Protein AF-A0A7J7EW12-F1 (afdb_monomer)

Solvent-accessible surface area (backbone atoms only — not comparable to full-atom values): 10473 Å² total; per-residue (Å²): 138,81,88,83,61,74,40,79,44,78,46,75,41,76,65,85,26,49,61,55,77,40,38,69,64,54,49,54,51,51,55,49,51,43,42,74,76,42,49,90,53,34,84,78,59,42,74,44,62,75,74,60,90,66,86,62,89,68,72,79,89,48,50,25,36,39,38,71,38,36,56,59,68,13,66,52,30,53,52,49,30,52,51,55,51,52,50,38,35,76,69,68,76,42,56,82,85,65,66,48,70,67,52,50,51,65,52,31,92,54,53,97,58,79,62,53,65,69,43,81,43,60,37,89,68,96,65,71,77,54,61,41,72,81,50,50,81,80,35,44,75,47,77,39,75,52,71,77,85,64,46,71,65,59,54,51,50,51,50,52,54,56,74,70,59,82,88,59,89,89,109

Foldseek 3Di:
DDPQAAEEAEAEDAPVLVCVVCVVVVVVVVLVVLCVVQPVCSVVADEAEPPDPPPDPPPCPGSYYYYYDYLCLFPVQLVVLVVVVVVCVVVVVDPPVVDDPVSSCCSRPCPVPAQAQEDEAEADDPDPSRPHPPRCPNHHYHYDHHPPPDDPVNVVVSVVVSVPDDDPVVD

pLDDT: mean 84.49, std 16.4, range [31.95, 98.5]

Radius of gyration: 18.25 Å; Cα contacts (8 Å, |Δi|>4): 169; chains: 1; bounding box: 38×42×54 Å

Nearest PDB structures (foldseek):
  7pb1-assembly1_B-2  TM=9.893E-01  e=2.684E-19  Homo sapiens
  6z1n-assembly1_B-2  TM=9.311E-01  e=7.188E-20  Homo sapiens
  7pax-assembly1_B-2  TM=9.287E-01  e=6.730E-20  Homo sapiens
  7pay-assembly1_B-2  TM=7.972E-01  e=4.841E-20  Homo sapiens
  6w2l-assembly1_B  TM=7.895E-01  e=1.140E-19  Homo sapiens

Organism: Diceros bicornis minor (NCBI:txid77932)

Structure (mmCIF, N/CA/C/O backbone):
data_AF-A0A7J7EW12-F1
#
_entry.id   AF-A0A7J7EW12-F1
#
loop_
_atom_site.group_PDB
_atom_site.id
_atom_site.type_symbol
_atom_site.label_atom_id
_atom_site.label_alt_id
_atom_site.label_comp_id
_atom_site.label_asym_id
_atom_site.label_entity_id
_atom_site.label_seq_id
_atom_site.pdbx_PDB_ins_code
_atom_site.Cartn_x
_atom_site.Cartn_y
_atom_site.Cartn_z
_atom_site.occupancy
_atom_site.B_iso_or_equiv
_atom_site.auth_seq_id
_atom_site.auth_comp_id
_atom_site.auth_asym_id
_atom_site.auth_atom_id
_atom_site.pdbx_PDB_model_num
ATOM 1 N N . MET A 1 1 ? -5.286 -2.750 -27.366 1.00 31.95 1 MET A N 1
ATOM 2 C CA . MET A 1 1 ? -5.879 -3.267 -26.116 1.00 31.95 1 MET A CA 1
ATOM 3 C C . MET A 1 1 ? -5.507 -2.264 -25.035 1.00 31.95 1 MET A C 1
ATOM 5 O O . MET A 1 1 ? -4.335 -2.142 -24.722 1.00 31.95 1 MET A O 1
ATOM 9 N N . GLN A 1 2 ? -6.442 -1.400 -24.645 1.00 33.91 2 GLN A N 1
ATOM 10 C CA . GLN A 1 2 ? -6.168 -0.205 -23.838 1.00 33.91 2 GLN A CA 1
ATOM 11 C C . GLN A 1 2 ? -6.484 -0.556 -22.382 1.00 33.91 2 GLN A C 1
ATOM 13 O O . GLN A 1 2 ? -7.635 -0.859 -22.076 1.00 33.91 2 GLN A O 1
ATOM 18 N N . CYS A 1 3 ? -5.473 -0.602 -21.513 1.00 36.97 3 CYS A N 1
ATOM 19 C CA . CYS A 1 3 ? -5.671 -0.882 -20.091 1.00 36.97 3 CYS A CA 1
ATOM 20 C C . CYS A 1 3 ? -6.314 0.359 -19.446 1.00 36.97 3 CYS A C 1
ATOM 22 O O . CYS A 1 3 ? -5.618 1.283 -19.043 1.00 36.97 3 CYS A O 1
ATOM 24 N N . LYS A 1 4 ? -7.651 0.431 -19.456 1.00 48.06 4 LYS A N 1
ATOM 25 C CA . LYS A 1 4 ? -8.460 1.480 -18.808 1.00 48.06 4 LYS A CA 1
ATOM 26 C C . LYS A 1 4 ? -8.907 1.022 -17.416 1.00 48.06 4 LYS A C 1
ATOM 28 O O . LYS A 1 4 ? -10.102 0.985 -17.137 1.00 48.06 4 LYS A O 1
ATOM 33 N N . VAL A 1 5 ? -7.975 0.593 -16.573 1.00 52.75 5 VAL A N 1
ATOM 34 C CA . VAL A 1 5 ? -8.303 0.270 -15.179 1.00 52.75 5 VAL A CA 1
ATOM 35 C C . VAL A 1 5 ? -7.921 1.480 -14.333 1.00 52.75 5 VAL A C 1
ATOM 37 O O . VAL A 1 5 ? -6.742 1.844 -14.357 1.00 52.75 5 VAL A O 1
ATOM 40 N N . PRO A 1 6 ? -8.874 2.109 -13.617 1.00 60.44 6 PRO A N 1
ATOM 41 C CA . PRO A 1 6 ? -8.570 3.090 -12.588 1.00 60.44 6 PRO A CA 1
ATOM 42 C C . PRO A 1 6 ? -7.488 2.543 -11.661 1.00 60.44 6 PRO A C 1
ATOM 44 O O . PRO A 1 6 ? -7.727 1.562 -10.963 1.00 60.44 6 PRO A O 1
ATOM 47 N N . SER A 1 7 ? -6.278 3.096 -11.725 1.00 68.69 7 SER A N 1
ATOM 48 C CA . SER A 1 7 ? -5.121 2.523 -11.029 1.00 68.69 7 SER A CA 1
ATOM 49 C C . SER A 1 7 ? -4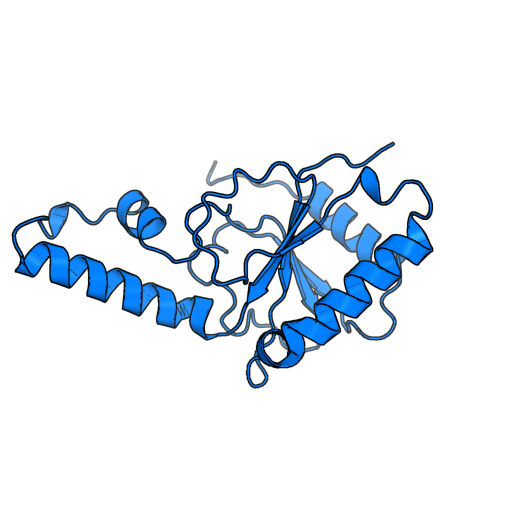.658 3.461 -9.927 1.00 68.69 7 SER A C 1
ATOM 51 O O . SER A 1 7 ? -4.277 4.599 -10.199 1.00 68.69 7 SER A O 1
ATOM 53 N N . ILE A 1 8 ? -4.667 2.981 -8.686 1.00 74.6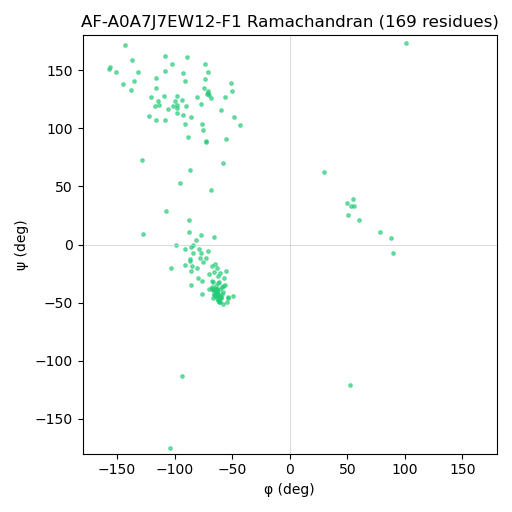9 8 ILE A N 1
ATOM 54 C CA . ILE A 1 8 ? -4.089 3.696 -7.548 1.00 74.69 8 ILE A CA 1
ATOM 55 C C . ILE A 1 8 ? -2.694 3.132 -7.308 1.00 74.69 8 ILE A C 1
ATOM 57 O O . ILE A 1 8 ? -2.519 1.950 -7.021 1.00 74.69 8 ILE A O 1
ATOM 61 N N . ILE A 1 9 ? -1.689 3.988 -7.462 1.00 80.31 9 ILE A N 1
ATOM 62 C CA . ILE A 1 9 ? -0.282 3.630 -7.352 1.00 80.31 9 ILE A CA 1
ATOM 63 C C . ILE A 1 9 ? 0.249 4.163 -6.029 1.00 80.31 9 ILE A C 1
ATOM 65 O O . ILE A 1 9 ? 0.340 5.372 -5.810 1.00 80.31 9 ILE A O 1
ATOM 69 N N . TYR A 1 10 ? 0.660 3.247 -5.162 1.00 79.38 10 TYR A N 1
ATOM 70 C CA . TYR A 1 10 ? 1.349 3.581 -3.927 1.00 79.38 10 TYR A CA 1
ATOM 71 C C . TYR A 1 10 ? 2.857 3.541 -4.150 1.00 79.38 10 TYR A C 1
ATOM 73 O O . TYR A 1 10 ? 3.403 2.516 -4.557 1.00 79.38 10 TYR A O 1
ATOM 81 N N . THR A 1 11 ? 3.550 4.639 -3.858 1.00 80.50 11 THR A N 1
ATOM 82 C CA . THR A 1 11 ? 5.019 4.663 -3.863 1.00 80.50 11 THR A CA 1
ATOM 83 C C . THR A 1 11 ? 5.526 4.767 -2.435 1.00 80.50 11 THR A C 1
ATOM 85 O O . THR A 1 11 ? 5.085 5.622 -1.680 1.00 80.50 11 THR A O 1
ATOM 88 N N . TYR A 1 12 ? 6.433 3.879 -2.029 1.00 83.88 12 TYR A N 1
ATOM 89 C CA . TYR A 1 12 ? 6.916 3.804 -0.651 1.00 83.88 12 TYR A CA 1
ATOM 90 C C . TYR A 1 12 ? 8.427 3.655 -0.609 1.00 83.88 12 TYR A C 1
ATOM 92 O O . TYR A 1 12 ? 9.022 2.919 -1.396 1.00 83.88 12 TYR A O 1
ATOM 100 N N . ASN A 1 13 ? 9.047 4.333 0.350 1.00 83.00 13 ASN A N 1
ATOM 101 C CA . ASN A 1 13 ? 10.457 4.170 0.652 1.00 83.00 13 ASN A CA 1
ATOM 102 C C . ASN A 1 13 ? 10.695 4.324 2.159 1.00 83.00 13 ASN A C 1
ATOM 104 O O . ASN A 1 13 ? 10.115 5.201 2.801 1.00 83.00 13 ASN A O 1
ATOM 108 N N . ILE A 1 14 ? 11.553 3.459 2.711 1.00 76.06 14 ILE A N 1
ATOM 109 C CA . ILE A 1 14 ? 11.878 3.451 4.142 1.00 76.06 14 ILE A CA 1
ATOM 110 C C . ILE A 1 14 ? 12.900 4.530 4.522 1.00 76.06 14 ILE A C 1
ATOM 112 O O . ILE A 1 14 ? 12.890 5.018 5.652 1.00 76.06 14 ILE A O 1
ATOM 116 N N . ASP A 1 15 ? 13.773 4.919 3.591 1.00 74.12 15 ASP A N 1
ATOM 117 C CA . ASP A 1 15 ? 14.884 5.820 3.863 1.00 74.12 15 ASP A CA 1
ATOM 118 C C . ASP A 1 15 ? 14.363 7.242 4.013 1.00 74.12 15 ASP A C 1
ATOM 120 O O . ASP A 1 15 ? 14.109 7.956 3.046 1.00 74.12 15 ASP A O 1
ATOM 124 N N . GLN A 1 16 ? 14.196 7.656 5.268 1.00 64.38 16 GLN A N 1
ATOM 125 C CA . GLN A 1 16 ? 13.886 9.028 5.667 1.00 64.38 16 GLN A CA 1
ATOM 126 C C . GLN A 1 16 ? 12.703 9.673 4.921 1.00 64.38 16 GLN A C 1
ATOM 128 O O . GLN A 1 16 ? 12.655 10.898 4.785 1.00 64.38 16 GLN A O 1
ATOM 133 N N . SER A 1 17 ? 11.766 8.873 4.413 1.00 71.56 17 SER A N 1
ATOM 134 C CA . SER A 1 17 ? 10.662 9.363 3.589 1.00 71.56 17 SER A CA 1
ATOM 135 C C . SER A 1 17 ? 11.155 10.177 2.377 1.00 71.56 17 SER A C 1
ATOM 137 O O . SER A 1 17 ? 10.552 11.197 2.045 1.00 71.56 17 SER A O 1
ATOM 139 N N . ILE A 1 18 ? 12.257 9.770 1.722 1.00 82.62 18 ILE A N 1
ATOM 140 C CA . ILE A 1 18 ? 12.872 10.504 0.595 1.00 82.62 18 ILE A CA 1
ATOM 141 C C . ILE A 1 18 ? 11.835 10.885 -0.462 1.00 82.62 18 ILE A C 1
ATOM 143 O O . ILE A 1 18 ? 11.837 12.033 -0.907 1.00 82.62 18 ILE A O 1
ATOM 147 N N . PHE A 1 19 ? 10.929 9.974 -0.832 1.00 81.88 19 PHE A N 1
ATOM 148 C CA . PHE A 1 19 ? 9.884 10.290 -1.805 1.00 81.88 19 PHE A CA 1
ATOM 149 C C . PHE A 1 19 ? 8.904 11.345 -1.290 1.00 81.88 19 PHE A C 1
ATOM 151 O O . PHE A 1 19 ? 8.624 12.291 -2.018 1.00 81.88 19 PHE A O 1
ATOM 158 N N . LYS A 1 20 ? 8.452 11.272 -0.028 1.00 80.38 20 LYS A N 1
ATOM 159 C CA . LYS A 1 20 ? 7.607 12.334 0.548 1.00 80.38 20 LYS A CA 1
ATOM 160 C C . LYS A 1 20 ? 8.340 13.679 0.617 1.00 80.38 20 LYS A C 1
ATOM 162 O O . LYS A 1 20 ? 7.759 14.706 0.287 1.00 80.38 20 LYS A O 1
ATOM 167 N N . ARG A 1 21 ? 9.622 13.694 1.000 1.00 83.81 21 ARG A N 1
ATOM 168 C CA . ARG A 1 21 ? 10.435 14.926 1.080 1.00 83.81 21 ARG A CA 1
ATOM 169 C C . ARG A 1 21 ? 10.707 15.552 -0.284 1.00 83.81 21 ARG A C 1
ATOM 171 O O . ARG A 1 21 ? 10.836 16.765 -0.379 1.00 83.81 21 ARG A O 1
ATOM 178 N N . ASN A 1 22 ? 10.802 14.729 -1.325 1.00 85.12 22 ASN A N 1
ATOM 179 C CA . ASN A 1 22 ? 11.052 15.154 -2.699 1.00 85.12 22 ASN A CA 1
ATOM 180 C C . ASN A 1 22 ? 9.794 15.027 -3.568 1.00 85.12 22 ASN A C 1
ATOM 182 O O . ASN A 1 22 ? 9.918 14.804 -4.772 1.00 85.12 22 ASN A O 1
ATOM 186 N N . ASN A 1 23 ? 8.601 15.153 -2.970 1.00 81.81 23 ASN A N 1
ATOM 187 C CA . ASN A 1 23 ? 7.342 14.923 -3.672 1.00 81.81 23 ASN A CA 1
ATOM 188 C C . ASN A 1 23 ? 7.254 15.790 -4.934 1.00 81.81 23 ASN A C 1
ATOM 190 O O . ASN A 1 23 ? 7.081 15.243 -6.008 1.00 81.81 23 ASN A O 1
ATOM 194 N N . SER A 1 24 ? 7.514 17.101 -4.857 1.00 82.75 24 SER A N 1
ATOM 195 C CA . SER A 1 24 ? 7.482 17.991 -6.035 1.00 82.75 24 SER A CA 1
ATOM 196 C C . SER A 1 24 ? 8.367 17.511 -7.188 1.00 82.75 24 SER A C 1
ATOM 198 O O . SER A 1 24 ? 7.917 17.429 -8.321 1.00 82.75 24 SER A O 1
ATOM 200 N N . ARG A 1 25 ? 9.604 17.099 -6.904 1.00 88.25 25 ARG A N 1
ATOM 201 C CA . ARG A 1 25 ? 10.522 16.603 -7.936 1.00 88.25 25 ARG A CA 1
ATOM 202 C C . ARG A 1 25 ? 10.055 15.277 -8.545 1.00 88.25 25 ARG A C 1
ATOM 204 O O . ARG A 1 25 ? 10.239 15.061 -9.739 1.00 88.25 25 ARG A O 1
ATOM 211 N N . LEU A 1 26 ? 9.490 14.383 -7.731 1.00 86.56 26 LEU A N 1
ATOM 212 C CA . LEU A 1 26 ? 8.899 13.134 -8.218 1.00 86.56 26 LEU A CA 1
ATOM 213 C C . LEU A 1 26 ? 7.709 13.428 -9.141 1.00 86.56 26 LEU A C 1
ATOM 215 O O . LEU A 1 26 ? 7.589 12.826 -10.203 1.00 86.56 26 LEU A O 1
ATOM 219 N N . MET A 1 27 ? 6.870 14.383 -8.748 1.00 82.19 27 MET A N 1
ATOM 220 C CA . MET A 1 27 ? 5.700 14.828 -9.503 1.00 82.19 27 MET A CA 1
ATOM 221 C C . MET A 1 27 ? 6.094 15.412 -10.855 1.00 82.19 27 MET A C 1
ATOM 223 O O . MET A 1 27 ? 5.555 14.998 -11.879 1.00 82.19 27 MET A O 1
ATOM 227 N N . ASP A 1 28 ? 7.064 16.326 -10.859 1.00 86.50 28 ASP A N 1
ATOM 228 C CA . ASP A 1 28 ? 7.556 16.975 -12.071 1.00 86.50 28 ASP A CA 1
ATOM 229 C C . ASP A 1 28 ? 8.091 15.941 -13.069 1.00 86.50 28 ASP A C 1
ATOM 231 O O . ASP A 1 28 ? 7.784 16.012 -14.260 1.00 86.50 28 ASP A O 1
ATOM 235 N N . GLU A 1 29 ? 8.839 14.935 -12.597 1.00 89.44 29 GLU A N 1
ATOM 236 C CA . GLU A 1 29 ? 9.350 13.882 -13.478 1.00 89.44 29 GLU A CA 1
ATOM 237 C C . GLU A 1 29 ? 8.231 12.960 -13.984 1.00 89.44 29 GLU A C 1
ATOM 239 O O . GLU A 1 29 ? 8.247 12.594 -15.156 1.00 89.44 29 GLU A O 1
ATOM 244 N N . ILE A 1 30 ? 7.224 12.622 -13.166 1.00 85.38 30 ILE A N 1
ATOM 245 C CA . ILE A 1 30 ? 6.073 11.822 -13.626 1.00 85.38 30 ILE A CA 1
ATOM 246 C C . ILE A 1 30 ? 5.301 12.565 -14.720 1.00 85.38 30 ILE A C 1
ATOM 248 O O . ILE A 1 30 ? 5.012 11.980 -15.764 1.00 85.38 30 ILE A O 1
ATOM 252 N N . LEU A 1 31 ? 4.989 13.846 -14.508 1.00 83.94 31 LEU A N 1
ATOM 253 C CA . LEU A 1 31 ? 4.258 14.661 -15.482 1.00 83.94 31 LEU A CA 1
ATOM 254 C C . LEU A 1 31 ? 5.052 14.828 -16.782 1.00 83.94 31 LEU A C 1
ATOM 256 O O . LEU A 1 31 ? 4.496 14.702 -17.873 1.00 83.94 31 LEU A O 1
ATOM 260 N N . LYS A 1 32 ? 6.367 15.037 -16.674 1.00 88.38 32 LYS A N 1
ATOM 261 C CA . LYS A 1 32 ? 7.270 15.091 -17.825 1.00 88.38 32 LYS A CA 1
ATOM 262 C C . LYS A 1 32 ? 7.274 13.773 -18.608 1.00 88.38 32 LYS A C 1
ATOM 264 O O . LYS A 1 32 ? 7.077 13.797 -19.819 1.00 88.38 32 LYS A O 1
ATOM 269 N N . GLN A 1 33 ? 7.430 12.629 -17.937 1.00 87.31 33 GLN A N 1
ATOM 270 C CA . GLN A 1 33 ? 7.411 11.312 -18.589 1.00 87.31 33 GLN A CA 1
ATOM 271 C C . GLN A 1 33 ? 6.051 11.006 -19.235 1.00 87.31 33 GLN A C 1
ATOM 273 O O . GLN A 1 33 ? 5.997 10.466 -20.339 1.00 87.31 33 GLN A O 1
ATOM 278 N N . GLN A 1 34 ? 4.939 11.389 -18.597 1.00 82.88 34 GLN A N 1
ATOM 279 C CA . GLN A 1 34 ? 3.608 11.274 -19.202 1.00 82.88 34 GLN A CA 1
ATOM 280 C C . GLN A 1 34 ? 3.503 12.087 -20.491 1.00 82.88 34 GLN A C 1
ATOM 282 O O . GLN A 1 34 ? 3.014 11.573 -21.496 1.00 82.88 34 GLN A O 1
ATOM 287 N N . GLN A 1 35 ? 3.992 13.328 -20.489 1.00 84.38 35 GLN A N 1
ATOM 288 C CA . GLN A 1 35 ? 3.980 14.172 -21.679 1.00 84.38 35 GLN A CA 1
ATOM 289 C C . GLN A 1 35 ? 4.861 13.600 -22.800 1.00 84.38 35 GLN A C 1
ATOM 291 O O . GLN A 1 35 ? 4.438 13.592 -23.956 1.00 84.38 35 GLN A O 1
ATOM 296 N N . GLU A 1 36 ? 6.051 13.091 -22.472 1.00 88.25 36 GLU A N 1
ATOM 297 C CA . GLU A 1 36 ? 6.979 12.481 -23.435 1.00 88.25 36 GLU A CA 1
ATOM 298 C C . GLU A 1 36 ? 6.405 11.206 -24.077 1.00 88.25 36 GLU A C 1
ATOM 300 O O . GLU A 1 36 ? 6.552 11.004 -25.283 1.00 88.25 36 GLU A O 1
ATOM 305 N N . LEU A 1 37 ? 5.717 10.363 -23.298 1.00 85.00 37 LEU A N 1
ATOM 306 C CA . LEU A 1 37 ? 5.189 9.076 -23.765 1.00 85.00 37 LEU A CA 1
ATOM 307 C C . LEU A 1 37 ? 3.812 9.178 -24.433 1.00 85.00 37 LEU A C 1
ATOM 309 O O . LEU A 1 37 ? 3.519 8.411 -25.350 1.00 85.00 37 LEU A O 1
ATOM 313 N N . LEU A 1 38 ? 2.951 10.086 -23.964 1.00 80.62 38 LEU A N 1
ATOM 314 C CA . LEU A 1 38 ? 1.554 10.190 -24.406 1.00 80.62 38 LEU A CA 1
ATOM 315 C C . LEU A 1 38 ? 1.318 11.356 -25.374 1.00 80.62 38 LEU A C 1
ATOM 317 O O . LEU A 1 38 ? 0.327 11.351 -26.105 1.00 80.62 38 LEU A O 1
ATOM 321 N N . GLY A 1 39 ? 2.196 12.363 -25.399 1.00 81.75 39 GLY A N 1
ATOM 322 C CA . GLY A 1 39 ? 2.067 13.531 -26.268 1.00 81.75 39 GLY A CA 1
ATOM 323 C C . GLY A 1 39 ? 0.692 14.202 -26.152 1.00 81.75 39 GLY A C 1
ATOM 324 O O . GLY A 1 39 ? 0.269 14.621 -25.075 1.00 81.75 39 GLY A O 1
ATOM 325 N N . LEU A 1 40 ? -0.030 14.286 -27.275 1.00 73.62 40 LEU A N 1
ATOM 326 C CA . LEU A 1 40 ? -1.368 14.894 -27.354 1.00 73.62 40 LEU A CA 1
ATOM 327 C C . LEU A 1 40 ? -2.453 14.106 -26.597 1.00 73.62 40 LEU A C 1
ATOM 329 O O . LEU A 1 40 ? -3.499 14.670 -26.280 1.00 73.62 40 LEU A O 1
ATOM 333 N N . ASP A 1 41 ? -2.217 12.828 -26.288 1.00 72.56 41 ASP A N 1
ATOM 334 C CA . ASP A 1 41 ? -3.156 11.985 -25.545 1.00 72.56 41 ASP A CA 1
ATOM 335 C C . ASP A 1 41 ? -3.037 12.146 -24.021 1.00 72.56 41 ASP A C 1
ATOM 337 O O . ASP A 1 41 ? -3.809 11.531 -23.288 1.00 72.56 41 ASP A O 1
ATOM 341 N N . CYS A 1 42 ? -2.124 12.988 -23.521 1.00 65.75 42 CYS A N 1
ATOM 342 C CA . CYS A 1 42 ? -1.916 13.194 -22.083 1.00 65.75 42 CYS A CA 1
ATOM 343 C C . CYS A 1 42 ? -3.199 13.633 -21.351 1.00 65.75 42 CYS A C 1
ATOM 345 O O . CYS A 1 42 ? -3.463 13.188 -20.238 1.00 65.75 42 CYS A O 1
ATOM 347 N N . SER A 1 43 ? -4.053 14.433 -22.000 1.00 66.75 43 SER A N 1
ATOM 348 C CA . SER A 1 43 ? -5.340 14.877 -21.437 1.00 66.75 43 SER A CA 1
ATOM 349 C C . SER A 1 43 ? -6.340 13.739 -21.199 1.00 66.75 43 SER A C 1
ATOM 351 O O . SER A 1 43 ? -7.305 13.919 -20.462 1.00 66.75 43 SER A O 1
ATOM 353 N N . LYS A 1 44 ? -6.123 12.563 -21.806 1.00 65.75 44 LYS A N 1
ATOM 354 C CA . LYS A 1 44 ? -6.963 11.370 -21.621 1.00 65.75 44 LYS A CA 1
ATOM 355 C C . LYS A 1 44 ? -6.565 10.544 -20.399 1.00 65.75 44 LYS A C 1
ATOM 357 O O . LYS A 1 44 ? -7.377 9.730 -19.966 1.00 65.75 44 LYS A O 1
ATOM 362 N N . TYR A 1 45 ? -5.354 10.737 -19.873 1.00 66.69 45 TYR A N 1
ATOM 363 C CA . TYR A 1 45 ? -4.784 9.977 -18.761 1.00 66.69 45 TYR A CA 1
ATOM 364 C C . TYR A 1 45 ? -4.274 10.948 -17.695 1.00 66.69 45 TYR A C 1
ATOM 366 O O . TYR A 1 45 ? -3.074 11.167 -17.544 1.00 66.69 45 TYR A O 1
ATOM 374 N N . SER A 1 46 ? -5.203 11.566 -16.974 1.00 64.81 46 SER A N 1
ATOM 375 C CA . SER A 1 46 ? -4.871 12.401 -15.826 1.00 64.81 46 SER A CA 1
ATOM 376 C C . SER A 1 46 ? -4.392 11.533 -14.660 1.00 64.81 46 SER A C 1
ATOM 378 O O . SER A 1 46 ? -5.037 10.542 -14.306 1.00 64.81 46 SER A O 1
ATOM 380 N N . ALA A 1 47 ? -3.255 11.912 -14.074 1.00 65.75 47 ALA A N 1
ATOM 381 C CA . ALA A 1 47 ? -2.810 11.407 -12.784 1.00 65.75 47 ALA A CA 1
ATOM 382 C C . ALA A 1 47 ? -3.116 12.443 -11.700 1.00 65.75 47 ALA A C 1
ATOM 384 O O . ALA A 1 47 ? -2.610 13.563 -11.751 1.00 65.75 47 ALA A O 1
ATOM 385 N N . GLU A 1 48 ? -3.936 12.057 -10.727 1.00 71.56 48 GLU A N 1
ATOM 386 C CA . GLU A 1 48 ? -4.154 12.835 -9.506 1.00 71.56 48 GLU A CA 1
ATOM 387 C C . GLU A 1 48 ? -3.205 12.372 -8.407 1.00 71.56 48 GLU A C 1
ATOM 389 O O . GLU A 1 48 ? -2.841 11.199 -8.321 1.00 71.56 48 GLU A O 1
ATOM 394 N N . PHE A 1 49 ? -2.789 13.294 -7.549 1.00 71.44 49 PHE A N 1
ATOM 395 C CA . PHE A 1 49 ? -1.812 12.999 -6.513 1.00 71.44 49 PHE A CA 1
ATOM 396 C C . PHE A 1 49 ? -2.393 13.315 -5.145 1.00 71.44 49 PHE A C 1
ATOM 398 O O . PHE A 1 49 ? -2.571 14.470 -4.777 1.00 71.44 49 PHE A O 1
ATOM 405 N N . ALA A 1 50 ? -2.655 12.265 -4.375 1.00 68.31 50 ALA A N 1
ATOM 406 C CA . ALA A 1 50 ? -3.493 12.315 -3.177 1.00 68.31 50 ALA A CA 1
ATOM 407 C C . ALA A 1 50 ? -2.821 12.915 -1.924 1.00 68.31 50 ALA A C 1
ATOM 409 O O . ALA A 1 50 ? -3.364 12.821 -0.828 1.00 68.31 50 ALA A O 1
ATOM 410 N N . ASN A 1 51 ? -1.621 13.485 -2.053 1.00 65.44 51 ASN A N 1
ATOM 411 C CA . ASN A 1 51 ? -0.836 13.990 -0.921 1.00 65.44 51 ASN A CA 1
ATOM 412 C C . ASN A 1 51 ? -0.947 15.506 -0.706 1.00 65.44 51 ASN A C 1
ATOM 414 O O . ASN A 1 51 ? -0.293 16.041 0.190 1.00 65.44 51 ASN A O 1
ATOM 418 N N . SER A 1 52 ? -1.710 16.219 -1.535 1.00 56.56 52 SER A N 1
ATOM 419 C CA . SER A 1 52 ? -2.005 17.634 -1.312 1.00 56.56 52 SER A CA 1
ATOM 420 C C . SER A 1 52 ? -2.947 17.790 -0.116 1.00 56.56 52 SER A C 1
ATOM 422 O O . SER A 1 52 ? -3.969 17.122 -0.040 1.00 56.56 52 SER A O 1
ATOM 424 N N . ASN A 1 53 ? -2.617 18.699 0.805 1.00 45.97 53 ASN A N 1
ATOM 425 C CA . ASN A 1 53 ? -3.402 19.009 2.012 1.00 45.97 53 ASN A CA 1
ATOM 426 C C . ASN A 1 53 ? -4.780 19.646 1.736 1.00 45.97 53 ASN A C 1
ATOM 428 O O . ASN A 1 53 ? -5.451 20.070 2.680 1.00 45.97 53 ASN A O 1
ATOM 432 N N . ASP A 1 54 ? -5.197 19.745 0.476 1.00 42.44 54 ASP A N 1
ATOM 433 C CA . ASP A 1 54 ? -6.519 20.238 0.130 1.00 42.44 54 ASP A CA 1
ATOM 434 C C . ASP A 1 54 ? -7.530 19.132 0.413 1.00 42.44 54 ASP A C 1
ATOM 436 O O . ASP A 1 54 ? -7.653 18.155 -0.323 1.00 42.44 54 ASP A O 1
ATOM 440 N N . LYS A 1 55 ? -8.245 19.300 1.532 1.00 38.75 55 LYS A N 1
ATOM 441 C CA . LYS A 1 55 ? -9.463 18.564 1.890 1.00 38.75 55 LYS A CA 1
ATOM 442 C C . LYS A 1 55 ? -10.623 18.931 0.961 1.00 38.75 55 LYS A C 1
ATOM 444 O O . LYS A 1 55 ? -11.720 19.221 1.432 1.00 38.75 55 LYS A O 1
ATOM 449 N N . ASP A 1 56 ? -10.382 18.959 -0.337 1.00 36.12 56 ASP A N 1
ATOM 450 C CA . ASP A 1 56 ? -11.486 18.857 -1.265 1.00 36.12 56 ASP A CA 1
ATOM 451 C C . ASP A 1 56 ? -11.824 17.375 -1.353 1.00 36.12 56 ASP A C 1
ATOM 453 O O . ASP A 1 56 ? -10.944 16.544 -1.587 1.00 36.12 56 ASP A O 1
ATOM 457 N N . ASP A 1 57 ? -13.098 17.055 -1.125 1.00 38.91 57 ASP A N 1
ATOM 458 C CA . ASP A 1 57 ? -13.734 15.797 -1.512 1.00 38.91 57 ASP A CA 1
ATOM 459 C C . ASP A 1 57 ? -13.590 15.634 -3.037 1.00 38.91 57 ASP A C 1
ATOM 461 O O . ASP A 1 57 ? -14.545 15.778 -3.806 1.00 38.91 57 ASP A O 1
ATOM 465 N N . GLN A 1 58 ? -12.365 15.390 -3.507 1.00 41.06 58 GLN A N 1
ATOM 466 C CA . GLN A 1 58 ? -12.083 15.061 -4.887 1.00 41.06 58 GLN A CA 1
ATOM 46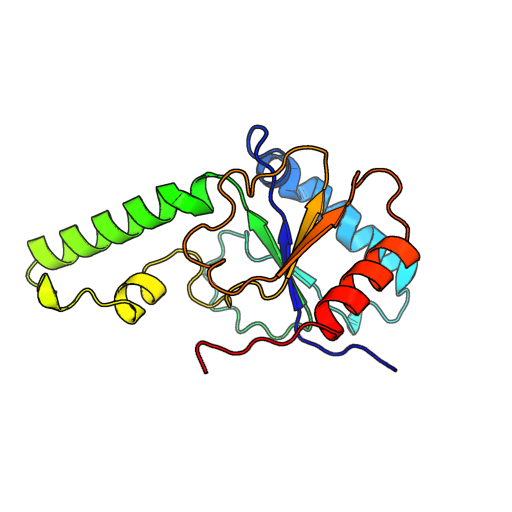7 C C . GLN A 1 58 ? -12.586 13.643 -5.077 1.00 41.06 58 GLN A C 1
ATOM 469 O O . GLN A 1 58 ? -11.892 12.650 -4.873 1.00 41.06 58 GLN A O 1
ATOM 474 N N . VAL A 1 59 ? -13.859 13.573 -5.460 1.00 39.66 59 VAL A N 1
ATOM 475 C CA . VAL A 1 59 ? -14.379 12.505 -6.298 1.00 39.66 59 VAL A CA 1
ATOM 476 C C . VAL A 1 59 ? -13.337 12.304 -7.396 1.00 39.66 59 VAL A C 1
ATOM 478 O O . VAL A 1 59 ? -13.233 13.146 -8.286 1.00 39.66 59 VAL A O 1
ATOM 481 N N . LEU A 1 60 ? -12.533 11.243 -7.270 1.00 46.34 60 LEU A N 1
ATOM 482 C CA . LEU A 1 60 ? -11.492 10.847 -8.217 1.00 46.34 60 LEU A CA 1
ATOM 483 C C . LEU A 1 60 ? -12.142 10.699 -9.596 1.00 46.34 60 LEU A C 1
ATOM 485 O O . LEU A 1 60 ? -12.671 9.647 -9.950 1.00 46.34 60 LEU A O 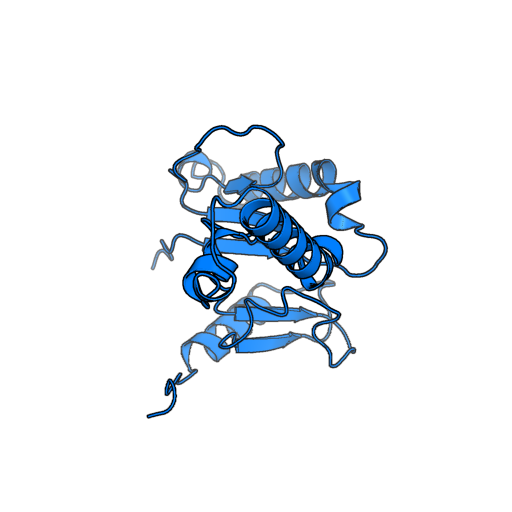1
ATOM 489 N N . ASN A 1 61 ? -12.148 11.779 -10.374 1.00 42.97 61 ASN A N 1
ATOM 490 C CA . ASN A 1 61 ? -12.686 11.811 -11.733 1.00 42.97 61 ASN A CA 1
ATOM 491 C C . ASN A 1 61 ? -11.602 11.402 -12.751 1.00 42.97 61 ASN A C 1
ATOM 493 O O . ASN A 1 61 ? -11.762 11.571 -13.961 1.00 42.97 61 ASN A O 1
ATOM 497 N N . CYS A 1 62 ? -10.473 10.887 -12.253 1.00 51.44 62 CYS A N 1
ATOM 498 C CA . CYS A 1 62 ? -9.266 10.583 -13.006 1.00 51.44 62 CYS A CA 1
ATOM 499 C C . CYS A 1 62 ? -9.038 9.077 -13.170 1.00 51.44 62 CYS A C 1
ATOM 501 O O . CYS A 1 62 ? -9.408 8.262 -12.329 1.00 51.44 62 CYS A O 1
ATOM 503 N N . GLN A 1 63 ? -8.407 8.702 -14.289 1.00 65.06 63 GLN A N 1
ATOM 504 C CA . GLN A 1 63 ? -8.135 7.301 -14.633 1.00 65.06 63 GLN A CA 1
ATOM 505 C C . GLN A 1 63 ? -6.984 6.690 -13.820 1.00 65.06 63 GLN A C 1
ATOM 507 O O . GLN A 1 63 ? -6.860 5.473 -13.809 1.00 65.06 63 GLN A O 1
ATOM 512 N N . SER A 1 64 ? -6.151 7.484 -13.142 1.00 72.06 64 SER A N 1
ATOM 513 C CA . SER A 1 64 ? -5.111 6.975 -12.242 1.00 72.06 64 SER A CA 1
ATOM 514 C C . SER A 1 64 ? -4.817 7.974 -11.127 1.00 72.06 64 SER A C 1
ATOM 516 O O . SER A 1 64 ? -4.866 9.183 -11.349 1.00 72.06 64 SER A O 1
ATOM 518 N N . ALA A 1 65 ? -4.447 7.482 -9.946 1.00 80.25 65 ALA A N 1
ATOM 519 C CA . ALA A 1 65 ? -3.979 8.316 -8.844 1.00 80.25 65 ALA A CA 1
ATOM 520 C C . ALA A 1 65 ? -2.682 7.773 -8.242 1.00 80.25 65 ALA A C 1
ATOM 522 O O . ALA A 1 65 ? -2.452 6.566 -8.224 1.00 80.25 65 ALA A O 1
ATOM 523 N N . VAL A 1 66 ? -1.827 8.659 -7.737 1.00 84.00 66 VAL A N 1
ATOM 524 C CA . VAL A 1 66 ? -0.560 8.301 -7.093 1.00 84.00 66 VAL A CA 1
ATOM 525 C C . VAL A 1 66 ? -0.553 8.825 -5.659 1.00 84.00 66 VAL A C 1
ATOM 527 O O . VAL A 1 66 ? -0.754 10.014 -5.410 1.00 84.00 66 VAL A O 1
ATOM 530 N N . LYS A 1 67 ? -0.277 7.940 -4.701 1.00 86.44 67 LYS A N 1
ATOM 531 C CA . LYS A 1 67 ? -0.115 8.278 -3.283 1.00 86.44 67 LYS A CA 1
ATOM 532 C C . LYS A 1 67 ? 1.308 7.940 -2.850 1.00 86.44 67 LYS A C 1
ATOM 534 O O . LYS A 1 67 ? 1.739 6.790 -2.936 1.00 86.44 67 LYS A O 1
ATOM 539 N N . VAL A 1 68 ? 2.058 8.946 -2.405 1.00 88.38 68 VAL A N 1
ATOM 540 C CA . VAL A 1 68 ? 3.418 8.749 -1.876 1.00 88.38 68 VAL A CA 1
ATOM 541 C C . VAL A 1 68 ? 3.334 8.497 -0.381 1.00 88.38 68 VAL A C 1
ATOM 543 O O . VAL A 1 68 ? 2.882 9.355 0.375 1.00 88.38 68 VAL A O 1
ATOM 546 N N . LEU A 1 69 ? 3.796 7.327 0.030 1.00 89.38 69 LEU A N 1
ATOM 547 C CA . LEU A 1 69 ? 3.748 6.822 1.387 1.00 89.38 69 LEU A CA 1
ATOM 548 C C . LEU A 1 69 ? 5.132 6.809 2.043 1.00 89.38 69 LEU A C 1
ATOM 550 O O . LEU A 1 69 ? 6.182 6.840 1.397 1.00 89.38 69 LEU A O 1
ATOM 554 N N . SER A 1 70 ? 5.119 6.726 3.364 1.00 86.75 70 SER A N 1
ATOM 555 C CA . SER A 1 70 ? 6.266 6.598 4.247 1.00 86.75 70 SER A CA 1
ATOM 556 C C . SER A 1 70 ? 5.909 5.676 5.422 1.00 86.75 70 SER A C 1
ATOM 558 O O . SER A 1 70 ? 4.746 5.293 5.578 1.00 86.75 70 SER A O 1
ATOM 560 N N . PRO A 1 71 ? 6.881 5.294 6.272 1.00 88.00 71 PRO A N 1
ATOM 561 C CA . PRO A 1 71 ? 6.610 4.427 7.420 1.00 88.00 71 PRO A CA 1
ATOM 562 C C . PRO A 1 71 ? 5.515 4.947 8.372 1.00 88.00 71 PRO A C 1
ATOM 564 O O . PRO A 1 71 ? 4.907 4.152 9.093 1.00 88.00 71 PRO A O 1
ATOM 567 N N . GLU A 1 72 ? 5.251 6.259 8.384 1.00 88.56 72 GLU A N 1
ATOM 568 C CA . GLU A 1 72 ? 4.219 6.867 9.234 1.00 88.56 72 GLU A CA 1
ATOM 569 C C . GLU A 1 72 ? 2.791 6.509 8.788 1.00 88.56 72 GLU A C 1
ATOM 571 O O . GLU A 1 72 ? 1.903 6.403 9.628 1.00 88.56 72 GLU A O 1
ATOM 576 N N . ASP A 1 73 ? 2.591 6.188 7.506 1.00 90.31 73 ASP A N 1
ATOM 577 C CA . ASP A 1 73 ? 1.293 5.739 6.977 1.00 90.31 73 ASP A CA 1
ATOM 578 C C . ASP A 1 73 ? 1.006 4.262 7.303 1.00 90.31 73 ASP A C 1
ATOM 580 O O . ASP A 1 73 ? -0.039 3.724 6.952 1.00 90.31 73 ASP A O 1
ATOM 584 N N . GLY A 1 74 ? 1.963 3.572 7.934 1.00 92.56 74 GLY A N 1
ATOM 585 C CA . GLY A 1 74 ? 1.822 2.193 8.380 1.00 92.56 74 GLY A CA 1
ATOM 586 C C . GLY A 1 74 ? 1.359 2.109 9.833 1.00 92.56 74 GLY A C 1
ATOM 587 O O . GLY A 1 74 ? 0.241 2.462 10.192 1.00 92.56 74 GLY A O 1
ATOM 588 N N . LYS A 1 75 ? 2.233 1.604 10.710 1.00 95.44 75 LYS A N 1
ATOM 589 C CA . LYS A 1 75 ? 1.883 1.365 12.122 1.00 95.44 75 LYS A CA 1
ATOM 590 C C . LYS A 1 75 ? 1.511 2.638 12.884 1.00 95.44 75 LYS A C 1
ATOM 592 O O . LYS A 1 75 ? 0.688 2.558 13.791 1.00 95.44 75 LYS A O 1
ATOM 597 N N . ALA A 1 76 ? 2.123 3.778 12.560 1.00 94.81 76 ALA A N 1
ATOM 598 C CA . ALA A 1 76 ? 1.812 5.025 13.253 1.00 94.81 76 ALA A CA 1
ATOM 599 C C . ALA A 1 76 ? 0.379 5.490 12.946 1.00 94.81 76 ALA A C 1
ATOM 601 O O . ALA A 1 76 ? -0.313 5.927 13.862 1.00 94.81 76 ALA A O 1
ATOM 602 N N . ASP A 1 77 ? -0.099 5.290 11.717 1.00 9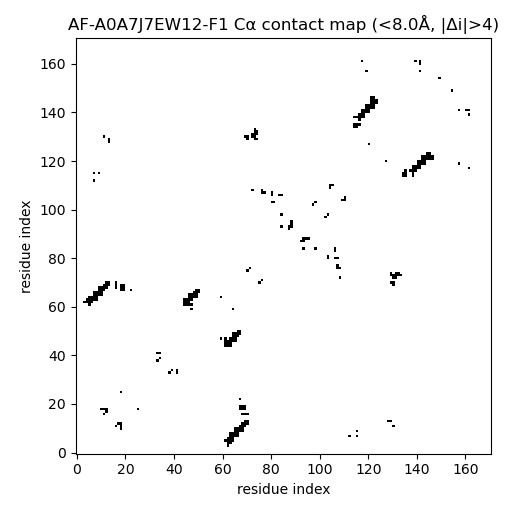5.75 77 ASP A N 1
ATOM 603 C CA . ASP A 1 77 ? -1.485 5.573 11.342 1.00 95.75 77 ASP A CA 1
ATOM 604 C C . ASP A 1 77 ? -2.501 4.696 12.092 1.00 95.75 77 ASP A C 1
ATOM 606 O O . ASP A 1 77 ? -3.515 5.194 12.573 1.00 95.75 77 ASP A O 1
ATOM 610 N N . ILE A 1 78 ? -2.186 3.412 12.297 1.00 97.38 78 ILE A N 1
ATOM 611 C CA . ILE A 1 78 ? -3.012 2.508 13.120 1.00 97.38 78 ILE A CA 1
ATOM 612 C C . ILE A 1 78 ? -3.085 3.010 14.569 1.00 97.38 78 ILE A C 1
ATOM 614 O O . ILE A 1 78 ? -4.155 3.023 15.177 1.00 97.38 78 ILE A O 1
ATOM 618 N N . VAL A 1 79 ? -1.952 3.440 15.135 1.00 98.19 79 VAL A N 1
ATOM 619 C CA . VAL A 1 79 ? -1.912 3.997 16.496 1.00 98.19 79 VAL A CA 1
ATOM 620 C C . VAL A 1 79 ? -2.734 5.282 16.582 1.00 98.19 79 VAL A C 1
ATOM 622 O O . VAL A 1 79 ? -3.499 5.433 17.534 1.00 98.19 79 VAL A O 1
ATOM 625 N N . ARG A 1 80 ? -2.627 6.176 15.592 1.00 97.62 80 ARG A N 1
ATOM 626 C CA . ARG A 1 80 ? -3.449 7.390 15.501 1.00 97.62 80 ARG A CA 1
ATOM 627 C C . ARG A 1 80 ? -4.940 7.041 15.458 1.00 97.62 80 ARG A C 1
ATOM 629 O O . ARG A 1 80 ? -5.689 7.540 16.289 1.00 97.62 80 ARG A O 1
ATOM 636 N N . ALA A 1 81 ? -5.363 6.139 14.571 1.00 97.69 81 ALA A N 1
ATOM 637 C CA . ALA A 1 81 ? -6.761 5.712 14.463 1.00 97.69 81 ALA A CA 1
ATOM 638 C C . ALA A 1 81 ? -7.299 5.132 15.786 1.00 97.69 81 ALA A C 1
ATOM 640 O O . ALA A 1 81 ? -8.409 5.454 16.213 1.00 97.69 81 ALA A O 1
ATOM 641 N N . ALA A 1 82 ? -6.490 4.330 16.486 1.00 98.25 82 ALA A N 1
ATOM 642 C CA . ALA A 1 82 ? -6.848 3.803 17.799 1.00 98.25 82 ALA A CA 1
ATOM 643 C C . ALA A 1 82 ? -6.971 4.908 18.864 1.00 98.25 82 ALA A C 1
ATOM 645 O O . ALA A 1 82 ? -7.881 4.859 19.694 1.00 98.25 82 ALA A O 1
ATOM 646 N N . GLN A 1 83 ? -6.089 5.914 18.847 1.00 98.38 83 GLN A N 1
ATOM 647 C CA . GLN A 1 83 ? -6.167 7.072 19.743 1.00 98.38 83 GLN A CA 1
ATOM 648 C C . GLN A 1 83 ? -7.430 7.898 19.480 1.00 98.38 83 GLN A C 1
ATOM 650 O O . GLN A 1 83 ? -8.132 8.234 20.435 1.00 98.38 83 GLN A O 1
ATOM 655 N N . ASP A 1 84 ? -7.751 8.161 18.213 1.00 97.81 84 ASP A N 1
ATOM 656 C CA . ASP A 1 84 ? -8.958 8.886 17.805 1.00 97.81 84 ASP A CA 1
ATOM 657 C C . ASP A 1 84 ? -10.219 8.151 18.283 1.00 97.81 84 ASP A C 1
ATOM 659 O O . ASP A 1 84 ? -11.097 8.745 18.913 1.00 97.81 84 ASP A O 1
ATOM 663 N N . PHE A 1 85 ? -10.279 6.828 18.104 1.00 98.38 85 PHE A N 1
ATOM 664 C CA . PHE A 1 85 ? -11.386 6.026 18.622 1.00 98.38 85 PHE A CA 1
ATOM 665 C C . PHE A 1 85 ? -11.492 6.082 20.154 1.00 98.38 85 PHE A C 1
ATOM 667 O O . PHE A 1 85 ? -12.582 6.270 20.699 1.00 98.38 85 PHE A O 1
ATOM 674 N N . CYS A 1 86 ? -10.369 5.969 20.870 1.00 98.50 86 CYS A N 1
ATOM 675 C CA . CYS A 1 86 ? -10.356 6.084 22.330 1.00 98.50 86 CYS A CA 1
ATOM 676 C C . CYS A 1 86 ? -10.906 7.437 22.807 1.00 98.50 86 CYS A C 1
ATOM 678 O O . CYS A 1 86 ? -11.603 7.487 23.822 1.00 98.50 86 CYS A O 1
ATOM 680 N N . GLN A 1 87 ? -10.639 8.527 22.080 1.00 98.38 87 GLN A N 1
ATOM 681 C CA . GLN A 1 87 ? -11.199 9.843 22.393 1.00 98.38 87 GLN A CA 1
ATOM 682 C C . GLN A 1 87 ? -12.721 9.873 22.216 1.00 98.38 87 GLN A C 1
ATOM 684 O O . GLN A 1 87 ? -13.416 10.387 23.094 1.00 98.38 87 GLN A O 1
ATOM 689 N N . LEU A 1 88 ? -13.254 9.271 21.147 1.00 98.19 88 LEU A N 1
ATOM 690 C CA . LEU A 1 88 ? -14.704 9.152 20.936 1.00 98.19 88 LEU A CA 1
ATOM 691 C C . LEU A 1 88 ? -15.381 8.357 22.063 1.00 98.19 88 LEU A C 1
ATOM 693 O O . LEU A 1 88 ? -16.467 8.724 22.519 1.00 98.19 88 LEU A O 1
ATOM 697 N N . VAL A 1 89 ? -14.725 7.301 22.554 1.00 98.44 89 VAL A N 1
ATOM 698 C CA . VAL A 1 89 ? -15.203 6.524 23.707 1.00 98.44 89 VAL A CA 1
ATOM 699 C C . VAL A 1 89 ? -15.172 7.354 24.991 1.00 98.44 89 VAL A C 1
ATOM 701 O O . VAL A 1 89 ? -16.157 7.383 25.727 1.00 98.44 89 VAL A O 1
ATOM 704 N N . ALA A 1 90 ? -14.080 8.080 25.252 1.00 98.31 90 ALA A N 1
ATOM 705 C CA . ALA A 1 90 ? -13.961 8.951 26.423 1.00 98.31 90 ALA A CA 1
ATOM 706 C C . ALA A 1 90 ? -15.016 10.075 26.434 1.00 98.31 90 ALA A C 1
ATOM 708 O O . ALA A 1 90 ? -15.504 10.463 27.494 1.00 98.31 90 ALA A O 1
ATOM 709 N N . GLN A 1 91 ? -15.406 10.556 25.252 1.00 98.25 91 GLN A N 1
ATOM 710 C CA . GLN A 1 91 ? -16.466 11.547 25.051 1.00 98.25 91 GLN A CA 1
ATOM 711 C C . GLN A 1 91 ? -17.883 10.943 25.063 1.00 98.25 91 GLN A C 1
ATOM 713 O O . GLN A 1 91 ? -18.848 11.666 24.830 1.00 98.25 91 GLN A O 1
ATOM 718 N N . GLN A 1 92 ? -18.024 9.638 25.330 1.00 97.81 92 GLN A N 1
ATOM 719 C CA . GLN A 1 92 ? -19.295 8.898 25.333 1.00 97.81 92 GLN A CA 1
ATOM 720 C C . GLN A 1 92 ? -20.040 8.913 23.982 1.00 97.81 92 GLN A C 1
ATOM 722 O O . GLN A 1 92 ? -21.243 8.665 23.935 1.00 97.81 92 GLN A O 1
ATOM 727 N N . GLN A 1 93 ? -19.336 9.175 22.875 1.00 98.00 93 GLN A N 1
ATOM 728 C CA . GLN A 1 93 ? -19.903 9.162 21.518 1.00 98.00 93 GLN A CA 1
ATOM 729 C C . GLN A 1 93 ? -19.905 7.760 20.895 1.00 98.00 93 GLN A C 1
ATOM 731 O O . GLN A 1 93 ? -20.689 7.479 19.989 1.00 98.00 93 GLN A O 1
ATOM 736 N N . LYS A 1 94 ? -19.024 6.879 21.378 1.00 97.50 94 LYS A N 1
ATOM 737 C CA . LYS A 1 94 ? -18.894 5.474 20.971 1.00 97.50 94 LYS A CA 1
ATOM 738 C C . LYS A 1 94 ? -18.688 4.590 22.198 1.00 97.50 94 LYS A C 1
ATOM 740 O O . LYS A 1 94 ? -18.252 5.055 23.250 1.00 97.50 94 LYS A O 1
ATOM 745 N N . LYS A 1 95 ? -18.976 3.301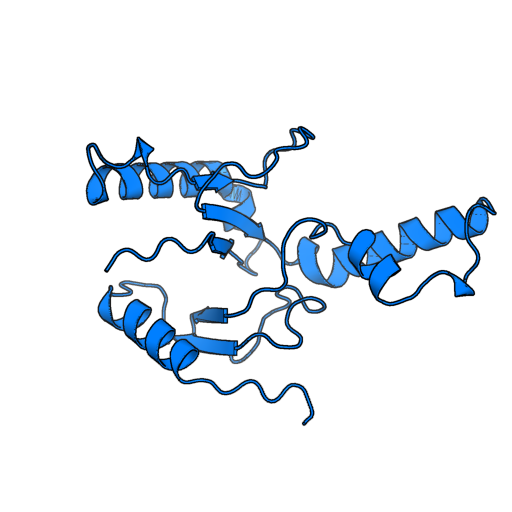 22.065 1.00 98.06 95 LYS A N 1
ATOM 746 C CA . LYS A 1 95 ? -18.617 2.256 23.033 1.00 98.06 95 LYS A CA 1
ATOM 747 C C . LYS A 1 95 ? -17.413 1.483 22.519 1.00 98.06 95 LYS A C 1
ATOM 749 O O . LYS A 1 95 ? -17.218 1.378 21.317 1.00 98.06 95 LYS A O 1
ATOM 754 N N . SER A 1 96 ? -16.643 0.866 23.413 1.00 96.75 96 SER A N 1
ATOM 755 C CA . SER A 1 96 ? -15.517 0.004 23.017 1.00 96.75 96 SER A CA 1
ATOM 756 C C . SER A 1 96 ? -15.931 -1.156 22.104 1.00 96.75 96 SER A C 1
ATOM 758 O O . SER A 1 96 ? -15.143 -1.590 21.275 1.00 96.75 96 SER A O 1
ATOM 760 N N . THR A 1 97 ? -17.172 -1.630 22.231 1.00 97.56 97 THR A N 1
ATOM 761 C CA . THR A 1 97 ? -17.769 -2.673 21.384 1.00 97.56 97 THR A CA 1
ATOM 762 C C . THR A 1 97 ? -18.112 -2.206 19.974 1.00 97.56 97 THR A C 1
ATOM 764 O O . THR A 1 97 ? -18.436 -3.043 19.143 1.00 97.56 97 THR A O 1
ATOM 767 N N . ASP A 1 98 ? -18.067 -0.899 19.712 1.00 97.50 98 ASP A N 1
ATOM 768 C CA . ASP A 1 98 ? -18.358 -0.331 18.394 1.00 97.50 98 ASP A CA 1
ATOM 769 C C . ASP A 1 98 ? -17.113 -0.325 17.486 1.00 97.50 98 ASP A C 1
ATOM 771 O O . ASP A 1 98 ? -17.200 0.125 16.347 1.00 97.50 98 ASP A O 1
ATOM 775 N N . LEU A 1 99 ? -15.949 -0.768 17.986 1.00 98.00 99 LEU A N 1
ATOM 776 C CA . LEU A 1 99 ? -14.738 -0.933 17.181 1.00 98.00 99 LEU A CA 1
ATOM 777 C C . LEU A 1 99 ? -14.709 -2.327 16.557 1.00 98.00 99 LEU A C 1
ATOM 779 O O . LEU A 1 99 ? -14.214 -3.281 17.160 1.00 98.00 99 LEU A O 1
ATOM 783 N N . ASP A 1 100 ? -15.226 -2.426 15.343 1.00 97.56 100 ASP A N 1
ATOM 784 C CA . ASP A 1 100 ? -15.048 -3.576 14.465 1.00 97.56 100 ASP A CA 1
ATOM 785 C C . ASP A 1 100 ? -14.025 -3.272 13.352 1.00 97.56 100 ASP A C 1
ATOM 787 O O . ASP A 1 100 ? -13.348 -2.239 13.360 1.00 97.56 100 ASP A O 1
ATOM 791 N N . VAL A 1 101 ? -13.857 -4.226 12.430 1.00 96.12 101 VAL A N 1
ATOM 792 C CA . VAL A 1 101 ? -12.919 -4.116 11.302 1.00 96.12 101 VAL A CA 1
ATOM 793 C C . VAL A 1 101 ? -13.293 -2.933 10.408 1.00 96.12 101 VAL A C 1
ATOM 795 O O . VAL A 1 101 ? -12.427 -2.112 10.125 1.00 96.12 101 VAL A O 1
ATOM 798 N N . ASP A 1 102 ? -14.574 -2.794 10.059 1.00 94.94 102 ASP A N 1
ATOM 799 C CA . ASP A 1 102 ? -15.066 -1.736 9.170 1.00 94.94 102 ASP A CA 1
ATOM 800 C C . ASP A 1 102 ? -14.918 -0.342 9.809 1.00 94.94 102 ASP A C 1
ATOM 802 O O . ASP A 1 102 ? -14.550 0.635 9.151 1.00 94.94 102 ASP A O 1
ATOM 806 N N . MET A 1 103 ? -15.158 -0.230 11.120 1.00 95.62 103 MET A N 1
ATOM 807 C CA . MET A 1 103 ? -14.937 1.004 11.869 1.00 95.62 103 MET A CA 1
ATOM 808 C C . MET A 1 103 ? -13.452 1.371 11.880 1.00 95.62 103 MET A C 1
ATOM 810 O O . MET A 1 103 ? -13.121 2.535 11.652 1.00 95.62 103 MET A O 1
ATOM 814 N N . LEU A 1 104 ? -12.552 0.411 12.120 1.00 96.12 104 LEU A N 1
ATOM 815 C CA . LEU A 1 104 ? -11.116 0.682 12.069 1.00 96.12 104 LEU A CA 1
ATOM 816 C C . LEU A 1 104 ? -10.671 1.082 10.654 1.00 96.12 104 LEU A C 1
ATOM 818 O O . LEU A 1 104 ? -9.959 2.077 10.530 1.00 96.12 104 LEU A O 1
ATOM 822 N N . ASP A 1 105 ? -11.150 0.396 9.612 1.00 94.00 105 ASP A N 1
ATOM 823 C CA . ASP A 1 105 ? -10.916 0.754 8.204 1.00 94.00 105 ASP A CA 1
ATOM 824 C C . ASP A 1 105 ? -11.307 2.210 7.924 1.00 94.00 105 ASP A C 1
ATOM 826 O O . ASP A 1 105 ? -10.536 2.972 7.341 1.00 94.00 105 ASP A O 1
ATOM 830 N N . SER A 1 106 ? -12.472 2.638 8.419 1.00 93.31 106 SER A N 1
ATOM 831 C CA . SER A 1 106 ? -12.963 4.008 8.228 1.00 93.31 106 SER A CA 1
ATOM 832 C C . SER A 1 106 ? -12.114 5.084 8.922 1.00 93.31 106 SER A C 1
ATOM 834 O O . SER A 1 106 ? -12.140 6.250 8.518 1.00 93.31 106 SER A O 1
ATOM 836 N N . LEU A 1 107 ? -11.372 4.707 9.969 1.00 94.88 107 LEU A N 1
ATOM 837 C CA . LEU A 1 107 ? -10.545 5.610 10.771 1.00 94.88 107 LEU A CA 1
ATOM 838 C C . LEU A 1 107 ? -9.106 5.727 10.259 1.00 94.88 107 LEU A C 1
ATOM 840 O O . LEU A 1 107 ? -8.407 6.665 10.657 1.00 94.88 107 LEU A O 1
ATOM 844 N N . LEU A 1 108 ? -8.637 4.799 9.422 1.00 94.50 108 LEU A N 1
ATOM 845 C CA . LEU A 1 108 ? -7.304 4.849 8.818 1.00 94.50 108 LEU A CA 1
ATOM 846 C C . LEU A 1 108 ? -7.216 5.969 7.766 1.00 94.50 108 LEU A C 1
ATOM 848 O O . LEU A 1 108 ? -8.184 6.292 7.082 1.00 94.50 108 LEU A O 1
ATOM 852 N N . SER A 1 109 ? -6.033 6.570 7.602 1.00 87.00 109 SER A N 1
ATOM 853 C CA . SER A 1 109 ? -5.792 7.687 6.661 1.00 87.00 109 SER A CA 1
ATOM 854 C C . SER A 1 109 ? -5.829 7.253 5.186 1.00 87.00 109 SER A C 1
ATOM 856 O O . SER A 1 109 ? -5.676 8.054 4.258 1.00 87.00 109 SER A O 1
ATOM 858 N N . SER A 1 110 ? -5.953 5.954 4.951 1.00 81.06 110 SER A N 1
ATOM 859 C CA . SER A 1 110 ? -6.202 5.317 3.662 1.00 81.06 110 SER A CA 1
ATOM 860 C C . SER A 1 110 ? -7.679 5.277 3.288 1.00 81.06 110 SER A C 1
ATOM 862 O O . SER A 1 110 ? -7.959 4.910 2.152 1.00 81.06 110 SER A O 1
ATOM 864 N N . ASN A 1 111 ? -8.604 5.660 4.177 1.00 79.44 111 ASN A N 1
ATOM 865 C CA . ASN A 1 111 ? -10.032 5.657 3.876 1.00 79.44 111 ASN A CA 1
ATOM 866 C C . ASN A 1 111 ? -10.314 6.390 2.547 1.00 79.44 111 ASN A C 1
ATOM 868 O O . ASN A 1 111 ? -9.777 7.470 2.289 1.00 79.44 111 ASN A O 1
ATOM 872 N N . GLY A 1 112 ? -11.105 5.761 1.677 1.00 76.62 112 GLY A N 1
ATOM 873 C CA . GLY A 1 112 ? -11.335 6.201 0.295 1.00 76.62 112 GLY A CA 1
ATOM 874 C C . GLY A 1 112 ? -10.361 5.633 -0.747 1.00 76.62 112 GLY A C 1
ATOM 875 O O . GLY A 1 112 ? -10.606 5.795 -1.940 1.00 76.62 112 GLY A O 1
ATOM 876 N N . PHE A 1 113 ? -9.304 4.925 -0.334 1.00 82.31 113 PHE A N 1
ATOM 877 C CA . PHE A 1 113 ? -8.387 4.207 -1.221 1.00 82.31 113 PHE A CA 1
ATOM 878 C C . PHE A 1 113 ? -8.452 2.691 -0.946 1.00 82.31 113 PHE A C 1
ATOM 880 O O . PHE A 1 113 ? -8.433 2.287 0.215 1.00 82.31 113 PHE A O 1
ATOM 887 N N . PRO A 1 114 ? -8.522 1.837 -1.984 1.00 88.50 114 PRO A N 1
ATOM 888 C CA . PRO A 1 114 ? -8.605 0.393 -1.821 1.00 88.50 114 PRO A CA 1
ATOM 889 C C . PRO A 1 114 ? -7.265 -0.206 -1.385 1.00 88.50 114 PRO A C 1
ATOM 891 O O . PRO A 1 114 ? -6.190 0.331 -1.688 1.00 88.50 114 PRO A O 1
ATOM 894 N N . ASP A 1 115 ? -7.347 -1.365 -0.732 1.00 92.31 115 ASP A N 1
ATOM 895 C CA . ASP A 1 115 ? -6.197 -2.229 -0.467 1.00 92.31 115 ASP A CA 1
ATOM 896 C C . ASP A 1 115 ? -5.418 -2.494 -1.775 1.00 92.31 115 ASP A C 1
ATOM 898 O O . ASP A 1 115 ? -6.030 -2.695 -2.827 1.00 92.31 115 ASP A O 1
ATOM 902 N N . PRO A 1 116 ? -4.073 -2.485 -1.758 1.00 93.62 116 PRO A N 1
ATOM 903 C CA . PRO A 1 116 ? -3.296 -2.752 -2.961 1.00 93.62 116 PRO A CA 1
ATOM 904 C C . PRO A 1 116 ? -3.410 -4.225 -3.372 1.00 93.62 116 PRO A C 1
ATOM 906 O O . PRO A 1 116 ? -3.103 -5.117 -2.586 1.00 93.62 116 PRO A O 1
ATOM 909 N N . ASP A 1 117 ? -3.746 -4.497 -4.630 1.00 95.06 117 ASP A N 1
ATOM 910 C CA . ASP A 1 117 ? -3.789 -5.876 -5.135 1.00 95.06 117 ASP A CA 1
ATOM 911 C C . ASP A 1 117 ? -2.395 -6.460 -5.418 1.00 95.06 117 ASP A C 1
ATOM 913 O O . ASP A 1 117 ? -2.171 -7.662 -5.270 1.00 95.06 117 ASP A O 1
ATOM 917 N N . LEU A 1 118 ? -1.444 -5.606 -5.816 1.00 96.00 118 LEU A N 1
ATOM 918 C CA . LEU A 1 118 ? -0.087 -5.979 -6.218 1.00 96.00 118 LEU A CA 1
ATOM 919 C C . LEU A 1 118 ? 0.950 -5.004 -5.645 1.00 96.00 118 LEU A C 1
ATOM 921 O O . LEU A 1 118 ? 0.833 -3.789 -5.796 1.00 96.00 118 LEU A O 1
ATOM 925 N N . VAL A 1 119 ? 2.024 -5.545 -5.069 1.00 96.56 119 VAL A N 1
ATOM 926 C CA . VAL A 1 119 ? 3.234 -4.814 -4.673 1.00 96.56 119 VAL A CA 1
ATOM 927 C C . VAL A 1 119 ? 4.420 -5.291 -5.504 1.00 96.56 119 VAL A C 1
ATOM 929 O O . VAL A 1 119 ? 4.791 -6.465 -5.474 1.00 96.56 119 VAL A O 1
ATOM 932 N N . LEU A 1 120 ? 5.069 -4.348 -6.191 1.00 96.31 120 LEU A N 1
ATOM 933 C CA . LEU A 1 120 ? 6.376 -4.559 -6.812 1.00 96.31 120 LEU A CA 1
ATOM 934 C C . LEU A 1 120 ? 7.476 -4.179 -5.817 1.00 96.31 120 LEU A C 1
ATOM 936 O O . LEU A 1 120 ? 7.742 -3.000 -5.577 1.00 96.31 120 LEU A O 1
ATOM 940 N N . LYS A 1 121 ? 8.116 -5.182 -5.211 1.00 96.06 121 LYS A N 1
ATOM 941 C CA . LYS A 1 121 ? 9.181 -4.984 -4.221 1.00 96.06 121 LYS A CA 1
ATOM 942 C C . LYS A 1 121 ? 10.547 -4.996 -4.895 1.00 96.06 121 LYS A C 1
ATOM 944 O O . LYS A 1 121 ? 11.038 -6.052 -5.290 1.00 96.06 121 LYS A O 1
ATOM 949 N N . PHE A 1 122 ? 11.210 -3.848 -4.926 1.00 94.81 122 PHE A N 1
ATOM 950 C CA . PHE A 1 122 ? 12.559 -3.720 -5.472 1.00 94.81 122 PHE A CA 1
ATOM 951 C C . PHE A 1 122 ? 13.644 -3.924 -4.410 1.00 94.81 122 PHE A C 1
ATOM 953 O O . PHE A 1 122 ? 13.527 -3.431 -3.289 1.00 94.81 122 PHE A O 1
ATOM 960 N N . GLY A 1 123 ? 14.733 -4.597 -4.780 1.00 92.88 123 GLY A N 1
ATOM 961 C CA . GLY A 1 123 ? 15.927 -4.730 -3.946 1.00 92.88 123 GLY A CA 1
ATOM 962 C C . GLY A 1 123 ? 16.054 -6.071 -3.210 1.00 92.88 123 GLY A C 1
ATOM 963 O O . GLY A 1 123 ? 15.133 -6.895 -3.213 1.00 92.88 123 GLY A O 1
ATOM 964 N N . PRO A 1 124 ? 17.202 -6.290 -2.540 1.00 93.06 124 PRO A N 1
ATOM 965 C CA . PRO A 1 124 ? 17.581 -7.590 -1.980 1.00 93.06 124 PRO A CA 1
ATOM 966 C C . PRO A 1 124 ? 16.870 -7.932 -0.664 1.00 93.06 124 PRO A C 1
ATOM 968 O O . PRO A 1 124 ? 16.960 -9.058 -0.182 1.00 93.06 124 PRO A O 1
ATOM 971 N N . VAL A 1 125 ? 16.190 -6.966 -0.043 1.00 93.62 125 VAL A N 1
ATOM 972 C CA . VAL A 1 125 ? 15.568 -7.158 1.267 1.00 93.62 125 VAL A CA 1
ATOM 973 C C . VAL A 1 125 ? 14.271 -7.950 1.117 1.00 93.62 125 VAL A C 1
ATOM 975 O O . VAL A 1 125 ? 13.340 -7.503 0.449 1.00 93.62 125 VAL A O 1
ATOM 978 N N . ASN A 1 126 ? 14.183 -9.107 1.772 1.00 93.50 126 ASN A N 1
ATOM 979 C CA . ASN A 1 126 ? 12.979 -9.943 1.811 1.00 93.50 126 ASN A CA 1
ATOM 980 C C . ASN A 1 126 ? 12.047 -9.510 2.951 1.00 93.50 126 ASN A C 1
ATOM 982 O O . ASN A 1 126 ? 11.843 -10.231 3.923 1.00 93.50 126 ASN A O 1
ATOM 986 N N . SER A 1 127 ? 11.535 -8.284 2.860 1.00 93.81 127 SER A N 1
ATOM 987 C CA . SER A 1 127 ? 10.592 -7.702 3.817 1.00 93.81 127 SER A CA 1
ATOM 988 C C . SER A 1 127 ? 9.779 -6.597 3.146 1.00 93.81 127 SER A C 1
ATOM 990 O O . SER A 1 127 ? 10.268 -5.944 2.227 1.00 93.81 127 SER A O 1
ATOM 992 N N . THR A 1 128 ? 8.562 -6.353 3.631 1.00 93.69 128 THR A N 1
ATOM 993 C CA . THR A 1 128 ? 7.738 -5.199 3.231 1.00 93.69 128 THR A CA 1
ATOM 994 C C . THR A 1 128 ? 8.187 -3.903 3.897 1.00 93.69 128 THR A C 1
ATOM 996 O O . THR A 1 128 ? 7.688 -2.833 3.562 1.00 93.69 128 THR A O 1
ATOM 999 N N . LEU A 1 129 ? 9.128 -3.984 4.848 1.00 92.50 129 LEU A N 1
ATOM 1000 C CA . LEU A 1 129 ? 9.753 -2.825 5.484 1.00 92.50 129 LEU A CA 1
ATOM 1001 C C . LEU A 1 129 ? 8.738 -1.828 6.071 1.00 92.50 129 LEU A C 1
ATOM 1003 O O . LEU A 1 129 ? 8.986 -0.628 6.094 1.00 92.50 129 LEU A O 1
ATOM 1007 N N . GLY A 1 130 ? 7.598 -2.326 6.562 1.00 90.38 130 GLY A N 1
ATOM 1008 C CA . GLY A 1 130 ? 6.555 -1.511 7.191 1.00 90.38 130 GLY A CA 1
ATOM 1009 C C . GLY A 1 130 ? 5.510 -0.929 6.237 1.00 90.38 130 GLY A C 1
ATOM 1010 O O . GLY A 1 130 ? 4.655 -0.178 6.700 1.00 90.38 130 GLY A O 1
ATOM 1011 N N . PHE A 1 131 ? 5.540 -1.288 4.950 1.00 93.50 131 PHE A N 1
ATOM 1012 C CA . PHE A 1 131 ? 4.520 -0.891 3.980 1.00 93.50 131 PHE A CA 1
ATOM 1013 C C . PHE A 1 131 ? 3.127 -1.392 4.395 1.00 93.50 131 PHE A C 1
ATOM 1015 O O . PHE A 1 131 ? 2.915 -2.601 4.480 1.00 93.50 131 PHE A O 1
ATOM 1022 N N . LEU A 1 132 ? 2.218 -0.447 4.673 1.00 94.12 132 LEU A N 1
ATOM 1023 C CA . LEU A 1 132 ? 0.774 -0.619 4.903 1.00 94.12 132 LEU A CA 1
ATOM 1024 C C . LEU A 1 132 ? 0.352 -1.974 5.517 1.00 94.12 132 LEU A C 1
ATOM 1026 O O . LEU A 1 132 ? -0.412 -2.713 4.900 1.00 94.12 132 LEU A O 1
ATOM 1030 N N . PRO A 1 133 ? 0.795 -2.313 6.741 1.00 95.75 133 PRO A N 1
ATOM 1031 C CA . PRO A 1 133 ? 0.636 -3.658 7.300 1.00 95.75 133 PRO A CA 1
ATOM 1032 C C . PRO A 1 133 ? -0.821 -4.115 7.454 1.00 95.75 133 PRO A C 1
ATOM 1034 O O . PRO A 1 133 ? -1.068 -5.314 7.479 1.00 95.75 133 PRO A O 1
ATOM 1037 N N . TRP A 1 134 ? -1.763 -3.178 7.572 1.00 96.19 134 TRP A N 1
ATOM 1038 C CA . TRP A 1 134 ? -3.195 -3.468 7.638 1.00 96.19 134 TRP A CA 1
ATOM 1039 C C . TRP A 1 134 ? -3.790 -3.821 6.262 1.00 96.19 134 TRP A C 1
ATOM 1041 O O . TRP A 1 134 ? -4.513 -4.804 6.133 1.00 96.19 134 TRP A O 1
ATOM 1051 N N . HIS A 1 135 ? -3.399 -3.078 5.225 1.00 95.94 135 HIS A N 1
ATOM 1052 C CA . HIS A 1 135 ? -3.985 -3.151 3.882 1.00 95.94 135 HIS A CA 1
ATOM 1053 C C . HIS A 1 135 ? -3.454 -4.318 3.040 1.00 95.94 135 HIS A C 1
ATOM 1055 O O . HIS A 1 135 ? -4.088 -4.731 2.077 1.00 95.94 135 HIS A O 1
ATOM 1061 N N . ILE A 1 136 ? -2.287 -4.881 3.376 1.00 96.38 136 ILE A N 1
ATOM 1062 C CA . ILE A 1 136 ? -1.630 -5.886 2.521 1.00 96.38 136 ILE A CA 1
ATOM 1063 C C . ILE A 1 136 ? -2.054 -7.342 2.760 1.00 96.38 136 ILE A C 1
ATOM 1065 O O . ILE A 1 136 ? -1.321 -8.274 2.432 1.00 96.38 136 ILE A O 1
ATOM 1069 N N . ARG A 1 137 ? -3.226 -7.567 3.360 1.00 95.94 137 ARG A N 1
ATOM 1070 C CA . ARG A 1 137 ? -3.682 -8.905 3.786 1.00 95.94 137 ARG A CA 1
ATOM 1071 C C . ARG A 1 137 ? -3.863 -9.915 2.645 1.00 95.94 137 ARG A C 1
ATOM 1073 O O . ARG A 1 137 ? -3.761 -11.114 2.888 1.00 95.94 137 ARG A O 1
ATOM 1080 N N . LEU A 1 138 ? -4.154 -9.440 1.433 1.00 96.56 138 LEU A N 1
ATOM 1081 C CA . LEU A 1 138 ? -4.380 -10.254 0.229 1.00 96.56 138 LEU A CA 1
ATOM 1082 C C . LEU A 1 138 ? -3.507 -9.807 -0.953 1.00 96.56 138 LEU A C 1
ATOM 1084 O O . LEU A 1 138 ? -3.710 -10.261 -2.076 1.00 96.56 138 LEU A O 1
ATOM 1088 N N . THR A 1 139 ? -2.552 -8.913 -0.710 1.00 96.69 139 THR A N 1
ATOM 1089 C CA . THR A 1 139 ? -1.708 -8.338 -1.754 1.00 96.69 139 THR A CA 1
ATOM 1090 C C . THR 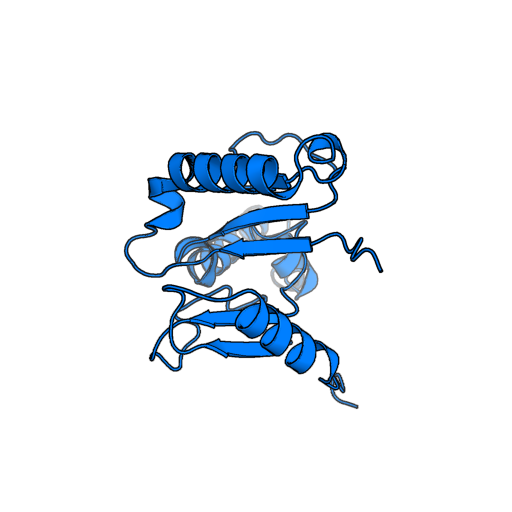A 1 139 ? -0.716 -9.357 -2.286 1.00 96.69 139 THR A C 1
ATOM 1092 O O . THR A 1 139 ? 0.052 -9.946 -1.524 1.00 96.69 139 THR A O 1
ATOM 1095 N N . GLU A 1 140 ? -0.657 -9.494 -3.607 1.00 97.75 140 GLU A N 1
ATOM 1096 C CA . GLU A 1 140 ? 0.401 -10.252 -4.262 1.00 97.75 140 GLU A CA 1
ATOM 1097 C C . GLU A 1 140 ? 1.711 -9.467 -4.238 1.00 97.75 140 GLU A C 1
ATOM 1099 O O . GLU A 1 140 ? 1.745 -8.274 -4.536 1.00 97.75 140 GLU A O 1
ATOM 1104 N N . ILE A 1 141 ? 2.818 -10.126 -3.893 1.00 97.19 141 ILE A N 1
ATOM 1105 C CA . ILE A 1 141 ? 4.128 -9.472 -3.782 1.00 97.19 141 ILE A CA 1
ATOM 1106 C C . ILE A 1 141 ? 5.077 -10.064 -4.819 1.00 97.19 141 ILE A C 1
ATOM 1108 O O . ILE A 1 141 ? 5.592 -11.171 -4.658 1.00 97.19 141 ILE A O 1
ATOM 1112 N N . VAL A 1 142 ? 5.373 -9.287 -5.859 1.00 96.62 142 VAL A N 1
ATOM 1113 C CA . VAL A 1 142 ? 6.365 -9.643 -6.878 1.00 96.62 142 VAL A CA 1
ATOM 1114 C C . VAL A 1 142 ? 7.671 -8.923 -6.572 1.00 96.62 142 VAL A C 1
ATOM 1116 O O . VAL A 1 142 ? 7.719 -7.701 -6.446 1.00 96.62 142 VAL A O 1
ATOM 1119 N N . SER A 1 143 ? 8.749 -9.690 -6.425 1.00 96.31 143 SER A N 1
ATOM 1120 C CA . SER A 1 143 ? 10.067 -9.154 -6.082 1.00 96.31 143 SER A CA 1
ATOM 1121 C C . SER A 1 143 ? 10.932 -8.979 -7.325 1.00 96.31 143 SER A C 1
ATOM 1123 O O . SER A 1 143 ? 11.142 -9.931 -8.070 1.00 96.31 143 SER A O 1
ATOM 1125 N N . LEU A 1 144 ? 11.483 -7.782 -7.502 1.00 95.19 144 LEU A N 1
ATOM 1126 C CA . LEU A 1 144 ? 12.426 -7.441 -8.564 1.00 95.19 144 LEU A CA 1
ATOM 1127 C C . LEU A 1 144 ? 13.782 -7.064 -7.940 1.00 95.19 144 LEU A C 1
ATOM 1129 O O . LEU A 1 144 ? 13.823 -6.442 -6.874 1.00 95.19 144 LEU A O 1
ATOM 1133 N N . PRO A 1 145 ? 14.916 -7.422 -8.565 1.00 93.25 145 PRO A N 1
ATOM 1134 C CA . PRO A 1 145 ? 16.232 -7.241 -7.952 1.00 93.25 145 PRO A CA 1
ATOM 1135 C C . PRO A 1 145 ? 16.611 -5.766 -7.771 1.00 93.25 145 PRO A C 1
ATOM 1137 O O . PRO A 1 145 ? 17.298 -5.426 -6.810 1.00 93.25 145 PRO A O 1
ATOM 1140 N N . SER A 1 146 ? 16.160 -4.880 -8.663 1.00 93.00 146 SER A N 1
ATOM 1141 C CA . SER A 1 146 ? 16.455 -3.446 -8.620 1.00 93.00 146 SER A CA 1
ATOM 1142 C C . SER A 1 146 ? 15.399 -2.642 -9.376 1.00 93.00 146 SER A C 1
ATOM 1144 O O . SER A 1 146 ? 14.805 -3.145 -10.324 1.00 93.00 146 SER A O 1
ATOM 1146 N N . HIS A 1 147 ? 15.181 -1.394 -8.958 1.00 90.31 147 HIS A N 1
ATOM 1147 C CA . HIS A 1 147 ? 14.408 -0.403 -9.718 1.00 90.31 147 HIS A CA 1
ATOM 1148 C C . HIS A 1 147 ? 15.287 0.362 -10.723 1.00 90.31 147 HIS A C 1
ATOM 1150 O O . HIS A 1 147 ? 14.774 1.048 -11.605 1.00 90.31 147 HIS A O 1
ATOM 1156 N N . LEU A 1 148 ? 16.617 0.273 -10.586 1.00 93.06 148 LEU A N 1
ATOM 1157 C CA . LEU A 1 148 ? 17.559 0.914 -11.499 1.00 93.06 148 LEU A CA 1
ATOM 1158 C C . LEU A 1 148 ? 17.491 0.227 -12.862 1.00 93.06 148 LEU A C 1
ATOM 1160 O O . LEU A 1 148 ? 17.681 -0.985 -12.942 1.00 93.06 148 LEU A O 1
ATOM 1164 N N . ASN A 1 149 ? 17.272 1.016 -13.915 1.00 90.81 149 ASN A N 1
ATOM 1165 C CA . ASN A 1 149 ? 17.144 0.547 -15.298 1.00 90.81 149 ASN A CA 1
ATOM 1166 C C . ASN A 1 149 ? 16.048 -0.513 -15.497 1.00 90.81 149 ASN A C 1
ATOM 1168 O O . ASN A 1 149 ? 16.202 -1.392 -16.343 1.00 90.81 149 ASN A O 1
ATOM 1172 N N . ILE A 1 150 ? 14.955 -0.438 -14.728 1.00 93.62 150 ILE A N 1
ATOM 1173 C CA . ILE A 1 150 ? 13.791 -1.296 -14.954 1.00 93.62 150 ILE A CA 1
ATOM 1174 C C . ILE A 1 150 ? 13.287 -1.119 -16.392 1.00 93.62 150 ILE A C 1
ATOM 1176 O O . ILE A 1 150 ? 13.047 0.003 -16.846 1.00 93.62 150 ILE A O 1
ATOM 1180 N N . SER A 1 151 ? 13.146 -2.225 -17.118 1.00 93.69 151 SER A N 1
ATOM 1181 C CA . SER A 1 151 ? 12.602 -2.203 -18.472 1.00 93.69 151 SER A CA 1
ATOM 1182 C C . SER A 1 151 ? 11.079 -2.350 -18.462 1.00 93.69 151 SER A C 1
ATOM 1184 O O . SER A 1 151 ? 10.473 -2.846 -17.507 1.00 93.69 151 SER A O 1
ATOM 1186 N N . TYR A 1 152 ? 10.439 -1.961 -19.567 1.00 92.12 152 TYR A N 1
ATOM 1187 C CA . TYR A 1 152 ? 9.018 -2.244 -19.776 1.00 92.12 152 TYR A CA 1
ATOM 1188 C C . TYR A 1 152 ? 8.721 -3.753 -19.714 1.00 92.12 152 TYR A C 1
ATOM 1190 O O . TYR A 1 152 ? 7.680 -4.153 -19.200 1.00 92.12 152 TYR A O 1
ATOM 1198 N N . GLU A 1 153 ? 9.639 -4.591 -20.204 1.00 95.38 153 GLU A N 1
ATOM 1199 C CA . GLU A 1 153 ? 9.492 -6.048 -20.192 1.00 95.38 153 GLU A CA 1
ATOM 1200 C C . GLU A 1 153 ? 9.519 -6.618 -18.768 1.00 95.38 153 GLU A C 1
ATOM 1202 O O . GLU A 1 153 ? 8.699 -7.482 -18.451 1.00 95.38 153 GLU A O 1
ATOM 1207 N N . ASP A 1 154 ? 10.378 -6.092 -17.888 1.00 94.94 154 ASP A N 1
ATOM 1208 C CA . ASP A 1 154 ? 10.419 -6.484 -16.471 1.00 94.94 154 ASP A CA 1
ATOM 1209 C C . ASP A 1 154 ? 9.091 -6.164 -15.777 1.00 94.94 154 ASP A C 1
ATOM 1211 O O . ASP A 1 154 ? 8.493 -7.015 -15.112 1.00 94.94 154 ASP A O 1
ATOM 1215 N N . PHE A 1 155 ? 8.592 -4.939 -15.976 1.00 93.62 155 PHE A N 1
ATOM 1216 C CA . PHE A 1 155 ? 7.316 -4.499 -15.418 1.00 93.62 155 PHE A CA 1
ATOM 1217 C C . PHE A 1 155 ? 6.144 -5.332 -15.955 1.00 93.62 155 PHE A C 1
ATOM 1219 O O . PHE A 1 155 ? 5.323 -5.835 -15.187 1.00 93.62 155 PHE A O 1
ATOM 1226 N N . PHE A 1 156 ? 6.080 -5.535 -17.273 1.00 94.88 156 PHE A N 1
ATOM 1227 C CA . PHE A 1 156 ? 5.022 -6.319 -17.903 1.00 94.88 156 PHE A CA 1
ATOM 1228 C C . PHE A 1 156 ? 5.056 -7.791 -17.473 1.00 94.88 156 PHE A C 1
ATOM 1230 O O . PHE A 1 156 ? 4.006 -8.403 -17.274 1.00 94.88 156 PHE A O 1
ATOM 1237 N N . SER A 1 157 ? 6.245 -8.359 -17.267 1.00 95.94 157 SER A N 1
ATOM 1238 C CA . SER A 1 157 ? 6.406 -9.720 -16.748 1.00 95.94 157 SER A CA 1
ATOM 1239 C C . SER A 1 157 ? 5.853 -9.859 -15.331 1.00 95.94 157 SER A C 1
ATOM 1241 O O . SER A 1 157 ? 5.149 -10.828 -15.046 1.00 95.94 157 SER A O 1
ATOM 1243 N N . ALA A 1 158 ? 6.077 -8.864 -14.468 1.00 95.62 158 ALA A N 1
ATOM 1244 C CA . ALA A 1 158 ? 5.481 -8.833 -13.134 1.00 95.62 158 ALA A CA 1
ATOM 1245 C C . ALA A 1 158 ? 3.943 -8.750 -13.185 1.00 95.62 158 ALA A C 1
ATOM 1247 O O . ALA A 1 158 ? 3.259 -9.468 -12.453 1.00 95.62 158 ALA A O 1
ATOM 1248 N N . LEU A 1 159 ? 3.382 -7.950 -14.100 1.00 95.00 159 LEU A N 1
ATOM 12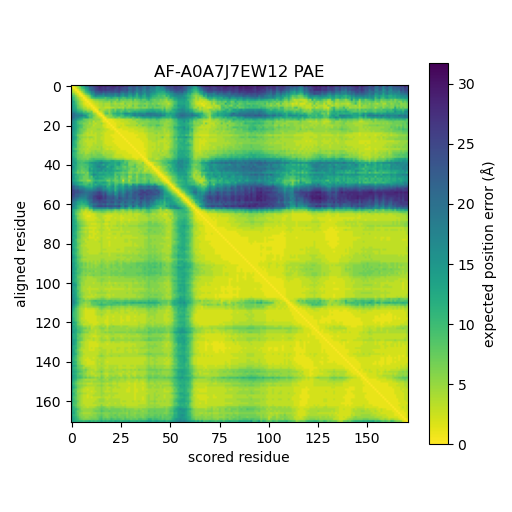49 C CA . LEU A 1 159 ? 1.930 -7.899 -14.315 1.00 95.00 159 LEU A CA 1
A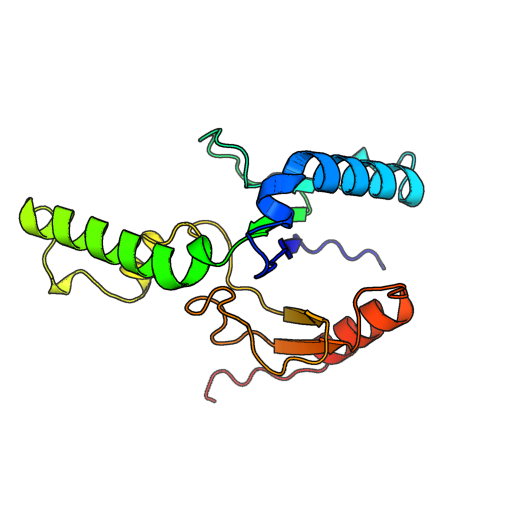TOM 1250 C C . LEU A 1 159 ? 1.367 -9.231 -14.820 1.00 95.00 159 LEU A C 1
ATOM 1252 O O . LEU A 1 159 ? 0.294 -9.648 -14.390 1.00 95.00 159 LEU A O 1
ATOM 1256 N N . ARG A 1 160 ? 2.082 -9.924 -15.713 1.00 96.50 160 ARG A N 1
ATOM 1257 C CA . ARG A 1 160 ? 1.684 -11.261 -16.174 1.00 96.50 160 ARG A CA 1
ATOM 1258 C C . ARG A 1 160 ? 1.698 -12.285 -15.047 1.00 96.50 160 ARG A C 1
ATOM 1260 O O . ARG A 1 160 ? 0.821 -13.141 -15.020 1.00 96.50 160 ARG A O 1
ATOM 1267 N N . GLN A 1 161 ? 2.672 -12.201 -14.141 1.00 96.56 161 GLN A N 1
ATOM 1268 C CA . GLN A 1 161 ? 2.717 -13.051 -12.955 1.00 96.56 161 GLN A CA 1
ATOM 1269 C C . GLN A 1 161 ? 1.492 -12.811 -12.067 1.00 96.56 161 GLN A C 1
ATOM 1271 O O . GLN A 1 161 ? 0.834 -13.772 -11.680 1.00 96.56 161 GLN A O 1
ATOM 1276 N N . TYR A 1 162 ? 1.149 -11.548 -11.806 1.00 96.12 162 TYR A N 1
ATOM 1277 C CA . TYR A 1 162 ? -0.061 -11.196 -11.062 1.00 96.12 162 TYR A CA 1
ATOM 1278 C C . TYR A 1 162 ? -1.338 -11.697 -11.754 1.00 96.12 162 TYR A C 1
ATOM 1280 O O . TYR A 1 162 ? -2.169 -12.339 -11.121 1.00 96.12 162 TYR A O 1
ATOM 1288 N N . ALA A 1 163 ? -1.465 -11.493 -13.069 1.00 95.56 163 ALA A N 1
ATOM 1289 C CA . ALA A 1 163 ? -2.632 -11.926 -13.842 1.00 95.56 163 ALA A CA 1
ATOM 1290 C C . ALA A 1 163 ? -2.836 -13.453 -13.867 1.00 95.56 163 ALA A C 1
ATOM 1292 O O . ALA A 1 163 ? -3.932 -13.918 -14.173 1.00 95.56 163 ALA A O 1
ATOM 1293 N N . ALA A 1 164 ? -1.789 -14.231 -13.581 1.00 96.56 164 ALA A N 1
ATOM 1294 C CA . ALA A 1 164 ? -1.854 -15.684 -13.468 1.00 96.56 164 ALA A CA 1
ATOM 1295 C C . ALA A 1 164 ? -2.149 -16.170 -12.036 1.00 96.56 164 ALA A C 1
ATOM 1297 O O . ALA A 1 164 ? -2.271 -17.378 -11.830 1.00 96.56 164 ALA A O 1
ATOM 1298 N N . CYS A 1 165 ? -2.228 -15.271 -11.049 1.00 95.44 165 CYS A N 1
ATOM 1299 C CA . CYS A 1 165 ? -2.486 -15.647 -9.665 1.00 95.44 165 CYS A CA 1
ATOM 1300 C C . CYS A 1 165 ? -3.953 -16.053 -9.445 1.00 95.44 165 CYS A C 1
ATOM 1302 O O . CYS A 1 165 ? -4.878 -15.439 -9.976 1.00 95.44 165 CYS A O 1
ATOM 1304 N N . GLU A 1 166 ? -4.166 -17.070 -8.607 1.00 95.06 166 GLU A N 1
ATOM 1305 C CA . GLU A 1 166 ? -5.485 -17.498 -8.141 1.00 95.06 166 GLU A CA 1
ATOM 1306 C C . GLU A 1 166 ? -5.681 -17.133 -6.663 1.00 95.06 166 GLU A C 1
ATOM 1308 O O . GLU A 1 166 ? -5.162 -17.802 -5.766 1.00 95.06 166 GLU A O 1
ATOM 1313 N N . GLN A 1 167 ? -6.512 -16.129 -6.384 1.00 93.94 167 GLN A N 1
ATOM 1314 C CA . GLN A 1 167 ? -6.917 -15.807 -5.015 1.00 93.94 167 GLN A CA 1
ATOM 1315 C C . GLN A 1 167 ? -8.120 -16.661 -4.593 1.00 93.94 167 GLN A C 1
ATOM 1317 O O . GLN A 1 167 ? -9.244 -16.472 -5.056 1.00 93.94 167 GLN A O 1
ATOM 1322 N N . ARG A 1 168 ? -7.894 -17.613 -3.680 1.00 94.81 168 ARG A N 1
ATOM 1323 C CA . ARG A 1 168 ? -8.936 -18.561 -3.226 1.00 94.81 168 ARG A CA 1
ATOM 1324 C C . ARG A 1 168 ? -9.795 -18.052 -2.075 1.00 94.81 168 ARG A C 1
ATOM 1326 O O . ARG A 1 168 ? -10.827 -18.647 -1.785 1.00 94.81 168 ARG A O 1
ATOM 1333 N N . LEU A 1 169 ? -9.387 -16.954 -1.437 1.00 92.31 169 LEU A N 1
ATOM 1334 C CA . LEU A 1 169 ? -10.152 -16.260 -0.393 1.00 92.31 169 LEU A CA 1
ATOM 1335 C C . LEU A 1 169 ? -10.671 -17.201 0.717 1.00 92.31 169 LEU A C 1
ATOM 1337 O O . LEU A 1 169 ? -11.777 -17.029 1.222 1.00 92.31 169 LEU A O 1
ATOM 1341 N N . GLY A 1 170 ? -9.879 -18.220 1.067 1.00 92.56 170 GLY A N 1
ATOM 1342 C CA . GLY A 1 170 ? -10.210 -19.194 2.112 1.00 92.56 170 GLY A CA 1
ATOM 1343 C C . GLY A 1 170 ? -11.204 -20.298 1.723 1.00 92.56 170 GLY A C 1
ATOM 1344 O O . GLY A 1 170 ? -11.672 -20.995 2.621 1.00 92.56 170 GLY A O 1
ATOM 1345 N N . LYS A 1 171 ? -11.536 -20.457 0.435 1.00 85.69 171 LYS A N 1
ATOM 1346 C CA . LYS A 1 171 ? -12.337 -21.578 -0.092 1.00 85.69 171 LYS A CA 1
ATOM 1347 C C . LYS A 1 171 ? -11.519 -22.847 -0.317 1.00 85.69 171 LYS A C 1
ATOM 1349 O O . LYS A 1 171 ? -10.312 -22.730 -0.637 1.00 85.69 171 LYS A O 1
#

Secondary structure (DSSP, 8-state):
------EEEEEE--STTHHHHTHHHHHHHHHHHHHHHHGGGGGGSPEEETTSS--------SSEEEEEE-GGGTHHHHHHHHHHHHHHHHTTSS-GGG--HHHHHHHSTTTTSPPPSEEEEESS--S-TTS-TTTTTT-EEEEES-STT--HHHHHHHHHHHHT----TT-

InterPro domains:
  IPR001441 Decaprenyl diphosphate synthase-like [PF01255] (64-170)
  IPR036424 Decaprenyl diphosphate synthase-like superfamily [G3DSA:3.40.1180.10] (19-171)
  IPR036424 Decaprenyl diphosphate synthase-like superfamily [SSF64005] (55-165)
  IPR038887 Dehydrodolichyl diphosphate synthase complex subunit Nus1 [PTHR21528] (16-171)

Sequence (171 aa):
MQCKVPSIIYTYNIDQSIFKRNNSRLMDEILKQQQELLGLDCSKYSAEFANSNDKDDQVLNCQSAVKVLSPEDGKADIVRAAQDFCQLVAQQQKKSTDLDVDMLDSLLSSNGFPDPDLVLKFGPVNSTLGFLPWHIRLTEIVSLPSHLNISYEDFFSALRQYAACEQRLGK

Mean predicted aligned error: 7.1 Å